Protein AF-A0A447RUW4-F1 (afdb_monomer_lite)

Organism: Klebsiella pneumoniae (NCBI:txid573)

pLDDT: mean 91.62, std 10.71, range [48.12, 97.81]

InterPro domains:
  IPR006043 Nucleobase cation symporter 2 family [PF00860] (1-72)

Radius of gyration: 16.1 Å; chains: 1; bounding box: 44×25×36 Å

Sequence (82 aa):
MFVAVITPALLICQALGLPAQDTQHIISMSLFASGVASIIQIKAWGPVGSGLLSIQGTSFNFVAPLIMGGTALKTAAPTSPP

Foldseek 3Di:
DLCQQLVLLQLLCVLLVHDPVVSVVSSVVSVVVQVVQQVQQCDPDDPTHVVDNDRDHDDNVCSVVSSVVSVVVVVVPPPDDD

Structure (mmCIF, N/CA/C/O backbone):
data_AF-A0A447RUW4-F1
#
_entry.id   AF-A0A447RUW4-F1
#
loop_
_atom_site.group_PDB
_atom_site.id
_atom_site.type_symbol
_atom_site.label_atom_id
_atom_site.label_alt_id
_atom_site.label_comp_id
_atom_site.label_asym_id
_atom_site.label_entity_id
_atom_site.label_seq_id
_atom_site.pdbx_PDB_ins_code
_atom_site.Cartn_x
_atom_site.Cartn_y
_atom_site.Cartn_z
_atom_site.occupancy
_atom_site.B_iso_or_equiv
_atom_site.auth_seq_id
_atom_site.auth_comp_id
_atom_site.auth_asym_id
_atom_site.auth_atom_id
_atom_site.pdbx_PDB_model_num
ATOM 1 N N . MET A 1 1 ? 8.416 8.051 3.540 1.00 84.19 1 MET A N 1
ATOM 2 C CA . MET A 1 1 ? 7.606 6.915 3.040 1.00 84.19 1 MET A CA 1
ATOM 3 C C . MET A 1 1 ? 6.746 6.285 4.134 1.00 84.19 1 MET A C 1
ATOM 5 O O . MET A 1 1 ? 5.544 6.253 3.952 1.00 84.19 1 MET A O 1
ATOM 9 N N . PHE A 1 2 ? 7.314 5.837 5.263 1.00 88.81 2 PHE A N 1
ATOM 10 C CA . PHE A 1 2 ? 6.584 5.103 6.316 1.00 88.81 2 PHE A CA 1
ATOM 11 C C . PHE A 1 2 ? 5.275 5.773 6.776 1.00 88.81 2 PHE A C 1
ATOM 13 O O . PHE A 1 2 ? 4.204 5.203 6.599 1.00 88.81 2 PHE A O 1
ATOM 20 N N . VAL A 1 3 ? 5.336 7.021 7.260 1.00 93.31 3 VAL A N 1
ATOM 21 C CA . VAL A 1 3 ? 4.137 7.780 7.677 1.00 93.31 3 VAL A CA 1
ATOM 22 C C . VAL A 1 3 ? 3.134 7.920 6.526 1.00 93.31 3 VAL A C 1
ATOM 24 O O . VAL A 1 3 ? 1.950 7.669 6.707 1.00 93.31 3 VAL A O 1
ATOM 27 N N . ALA A 1 4 ? 3.611 8.226 5.316 1.00 92.19 4 ALA A N 1
ATOM 28 C CA . ALA A 1 4 ? 2.757 8.392 4.140 1.00 92.19 4 ALA A CA 1
ATOM 29 C C . ALA A 1 4 ? 2.005 7.109 3.728 1.00 92.19 4 ALA A C 1
ATOM 31 O O . ALA A 1 4 ? 0.953 7.205 3.107 1.00 92.19 4 ALA A O 1
ATOM 32 N N . VAL A 1 5 ? 2.512 5.920 4.073 1.00 95.31 5 VAL A N 1
ATOM 33 C CA . VAL A 1 5 ? 1.827 4.637 3.827 1.00 95.31 5 VAL A CA 1
ATOM 34 C C . VAL A 1 5 ? 0.821 4.317 4.932 1.00 95.31 5 VAL A C 1
ATOM 36 O O . VAL A 1 5 ? -0.275 3.838 4.648 1.00 95.31 5 VAL A O 1
ATOM 39 N N . ILE A 1 6 ? 1.174 4.607 6.186 1.00 96.69 6 ILE A N 1
ATOM 40 C CA . ILE A 1 6 ? 0.375 4.246 7.364 1.00 96.69 6 ILE A CA 1
ATOM 41 C C . ILE A 1 6 ? -0.807 5.190 7.570 1.00 96.69 6 ILE A C 1
ATOM 43 O O . ILE A 1 6 ? -1.907 4.738 7.882 1.00 96.69 6 ILE A O 1
ATOM 47 N N . THR A 1 7 ? -0.601 6.498 7.410 1.00 97.25 7 THR A N 1
ATOM 48 C CA . THR A 1 7 ? -1.620 7.506 7.724 1.00 97.25 7 THR A CA 1
ATOM 49 C C . THR A 1 7 ? -2.920 7.304 6.937 1.00 97.25 7 THR A C 1
ATOM 51 O O . THR A 1 7 ? -3.971 7.312 7.575 1.00 97.25 7 THR A O 1
ATOM 54 N N . PRO A 1 8 ? -2.915 7.056 5.611 1.00 96.75 8 PRO A N 1
ATOM 55 C CA . PRO A 1 8 ? -4.152 6.790 4.876 1.00 96.75 8 PRO A CA 1
ATOM 56 C C . PRO A 1 8 ? -4.895 5.555 5.390 1.00 96.75 8 PRO A C 1
ATOM 58 O O . PRO A 1 8 ? -6.103 5.617 5.597 1.00 96.75 8 PRO A O 1
ATOM 61 N N . ALA A 1 9 ? -4.175 4.457 5.647 1.00 96.50 9 ALA A N 1
ATOM 62 C CA . ALA A 1 9 ? -4.757 3.226 6.174 1.00 96.50 9 ALA A CA 1
ATOM 63 C C . ALA A 1 9 ? -5.417 3.460 7.541 1.00 96.50 9 ALA A C 1
ATOM 65 O O . ALA A 1 9 ? -6.561 3.060 7.746 1.00 96.50 9 ALA A O 1
ATOM 66 N N . LEU A 1 10 ? -4.733 4.170 8.445 1.00 97.19 10 LEU A N 1
ATOM 67 C CA . LEU A 1 10 ? -5.276 4.538 9.753 1.00 97.19 10 LEU A CA 1
ATOM 68 C C . LEU A 1 10 ? -6.529 5.407 9.637 1.00 97.19 10 LEU A C 1
ATOM 70 O O . LEU A 1 10 ? -7.529 5.096 10.276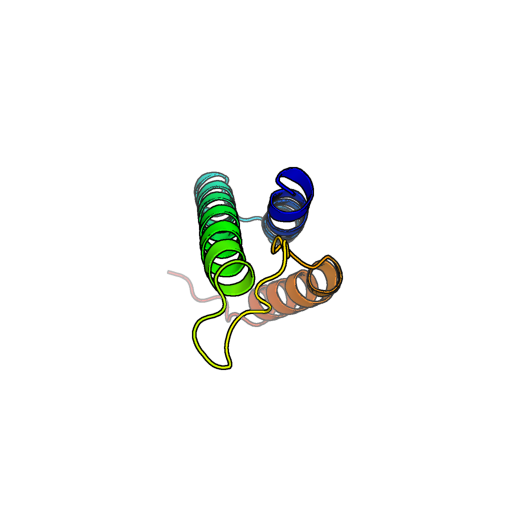 1.00 97.19 10 LEU A O 1
ATOM 74 N N . LEU A 1 11 ? -6.491 6.463 8.818 1.00 97.44 11 LEU A N 1
ATOM 75 C CA . LEU A 1 11 ? -7.630 7.366 8.634 1.00 97.44 11 LEU A CA 1
ATOM 76 C C . LEU A 1 11 ? -8.863 6.614 8.124 1.00 97.44 11 LEU A C 1
ATOM 78 O O . LEU A 1 11 ? -9.956 6.803 8.652 1.00 97.44 11 LEU A O 1
ATOM 82 N N . ILE A 1 12 ? -8.682 5.731 7.138 1.00 97.31 12 ILE A N 1
ATOM 83 C CA . ILE A 1 12 ? -9.772 4.926 6.575 1.00 97.31 12 ILE A CA 1
ATOM 84 C C . ILE A 1 12 ? -10.325 3.954 7.625 1.00 97.31 12 ILE A C 1
ATOM 86 O O . ILE A 1 12 ? -11.535 3.912 7.840 1.00 97.31 12 ILE A O 1
ATOM 90 N N . CYS A 1 13 ? -9.461 3.200 8.311 1.00 97.06 13 CYS A N 1
ATOM 91 C CA . CYS A 1 13 ? -9.897 2.212 9.303 1.00 97.06 13 CYS A CA 1
ATOM 92 C C . CYS A 1 13 ? -10.626 2.865 10.483 1.00 97.06 13 CYS A C 1
ATOM 94 O O . CYS A 1 13 ? -11.668 2.370 10.911 1.00 97.06 13 CYS A O 1
ATOM 96 N N . GLN A 1 14 ? -10.120 4.000 10.975 1.00 96.31 14 GLN A N 1
ATOM 97 C CA . GLN A 1 14 ? -10.753 4.749 12.061 1.00 96.31 14 GLN A CA 1
ATOM 98 C C . GLN A 1 14 ? -12.105 5.327 11.640 1.00 96.31 14 GLN A C 1
ATOM 100 O O . GLN A 1 14 ? -13.073 5.201 12.385 1.00 96.31 14 GLN A O 1
ATOM 105 N N . ALA A 1 15 ? -12.201 5.903 10.439 1.00 96.62 15 ALA A N 1
ATOM 106 C CA . ALA A 1 15 ? -13.456 6.456 9.933 1.00 96.62 15 ALA A CA 1
ATOM 107 C C . ALA A 1 15 ? -14.542 5.386 9.729 1.00 96.62 15 ALA A C 1
ATOM 109 O O . ALA A 1 15 ? -15.727 5.665 9.903 1.00 96.62 15 ALA A O 1
ATOM 110 N N . LEU A 1 16 ? -14.152 4.155 9.386 1.00 96.00 16 LEU A N 1
ATOM 111 C CA . LEU A 1 16 ? -15.075 3.026 9.226 1.00 96.00 16 LEU A CA 1
ATOM 112 C C . LEU A 1 16 ? -15.355 2.271 10.541 1.00 96.00 16 LEU A C 1
ATOM 114 O O . LEU A 1 16 ? -16.319 1.500 10.617 1.00 96.00 16 LEU A O 1
ATOM 118 N N . GLY A 1 17 ? -14.571 2.539 11.589 1.00 94.81 17 GLY A N 1
ATOM 119 C CA . GLY A 1 17 ? -14.703 1.925 12.909 1.00 94.81 17 GLY A CA 1
ATOM 120 C C . GLY A 1 17 ? -14.210 0.479 12.962 1.00 94.81 17 GLY A C 1
ATOM 121 O O . GLY A 1 17 ? -14.824 -0.340 13.642 1.00 94.81 17 GLY A O 1
ATOM 122 N N . LEU A 1 18 ? -13.146 0.147 12.222 1.00 95.44 18 LEU A N 1
ATOM 123 C CA . LEU A 1 18 ? -12.539 -1.186 12.266 1.00 95.44 18 LEU A CA 1
ATOM 124 C C . LEU A 1 18 ? -11.861 -1.438 13.625 1.00 95.44 18 LEU A C 1
ATOM 126 O O . LEU A 1 18 ? -11.312 -0.508 14.225 1.00 95.44 18 LEU A O 1
ATOM 130 N N . PRO A 1 19 ? -11.841 -2.692 14.110 1.00 96.06 19 PRO A N 1
ATOM 131 C CA . PRO A 1 19 ? -11.135 -3.035 15.335 1.00 96.06 19 PRO A CA 1
ATOM 132 C C . PRO A 1 19 ? -9.618 -2.844 15.176 1.00 96.06 19 PRO A C 1
ATOM 134 O O . PRO A 1 19 ? -9.065 -2.826 14.071 1.00 96.06 19 PRO A O 1
ATOM 137 N N . ALA A 1 20 ? -8.921 -2.713 16.308 1.00 94.94 20 ALA A N 1
ATOM 138 C CA . ALA A 1 20 ? -7.482 -2.451 16.328 1.00 94.94 20 ALA A CA 1
ATOM 139 C C . ALA A 1 20 ? -6.669 -3.547 15.620 1.00 94.94 20 ALA A C 1
ATOM 141 O O . ALA A 1 20 ? -5.706 -3.236 14.924 1.00 94.94 20 ALA A O 1
ATOM 142 N N . GLN A 1 21 ? -7.086 -4.809 15.752 1.00 97.12 21 GLN A N 1
ATOM 143 C CA . GLN A 1 21 ? -6.413 -5.949 15.133 1.00 97.12 21 GLN A CA 1
ATOM 144 C C . GLN A 1 21 ? -6.492 -5.901 13.598 1.00 97.12 21 GLN A C 1
ATOM 146 O O . GLN A 1 21 ? -5.467 -6.041 12.930 1.00 97.12 21 GLN A O 1
ATOM 151 N N . ASP A 1 22 ? -7.665 -5.600 13.035 1.00 97.38 22 ASP A N 1
ATOM 152 C CA . ASP A 1 22 ? -7.834 -5.447 11.582 1.00 97.38 22 ASP A CA 1
ATOM 153 C C . ASP A 1 22 ? -7.089 -4.215 11.066 1.00 97.38 22 ASP A C 1
ATOM 155 O O . ASP A 1 22 ? -6.432 -4.260 10.027 1.00 97.38 22 ASP A O 1
ATOM 159 N N . THR A 1 23 ? -7.120 -3.121 11.831 1.00 97.19 23 THR A N 1
ATOM 160 C CA . THR A 1 23 ? -6.377 -1.897 11.509 1.00 97.19 23 THR A CA 1
ATOM 161 C C . THR A 1 23 ? -4.873 -2.171 11.427 1.00 97.19 23 THR A C 1
ATOM 163 O O . THR A 1 23 ? -4.217 -1.774 10.464 1.00 97.19 23 THR A O 1
ATOM 166 N N . GLN A 1 24 ? -4.315 -2.889 12.406 1.00 97.19 24 GLN A N 1
ATOM 167 C CA . GLN A 1 24 ? -2.914 -3.317 12.397 1.00 97.19 24 GLN A CA 1
ATOM 168 C C . GLN A 1 24 ? -2.612 -4.209 11.194 1.00 97.19 24 GLN A C 1
ATOM 170 O O . GLN A 1 24 ? -1.592 -4.016 10.532 1.00 97.19 24 GLN A O 1
ATOM 175 N N . HIS A 1 25 ? -3.513 -5.136 10.870 1.00 97.81 25 HIS A N 1
ATOM 176 C CA . HIS A 1 25 ? -3.349 -6.020 9.725 1.00 97.81 25 HIS A CA 1
ATOM 177 C C . HIS A 1 25 ? -3.306 -5.247 8.399 1.00 97.81 25 HIS A C 1
ATOM 179 O O . HIS A 1 25 ? -2.399 -5.457 7.593 1.00 97.81 25 HIS A O 1
ATOM 185 N N . ILE A 1 26 ? -4.209 -4.281 8.204 1.00 96.88 26 ILE A N 1
ATOM 186 C CA . ILE A 1 26 ? -4.244 -3.415 7.015 1.00 96.88 26 ILE A CA 1
ATOM 187 C C . ILE A 1 26 ? -2.975 -2.559 6.919 1.00 96.88 26 ILE A C 1
ATOM 189 O O . ILE A 1 26 ? -2.427 -2.384 5.826 1.00 96.88 26 ILE A O 1
ATOM 193 N N . ILE A 1 27 ? -2.459 -2.051 8.041 1.00 96.56 27 ILE A N 1
ATOM 194 C CA . ILE A 1 27 ? -1.178 -1.329 8.069 1.00 96.56 27 ILE A CA 1
ATOM 195 C C . ILE A 1 27 ? -0.030 -2.239 7.624 1.00 96.56 27 ILE A C 1
ATOM 197 O O . ILE A 1 27 ? 0.756 -1.850 6.758 1.00 96.56 27 ILE A O 1
ATOM 201 N N . SER A 1 28 ? 0.059 -3.454 8.170 1.00 96.88 28 SER A N 1
ATOM 202 C CA . SER A 1 28 ? 1.081 -4.433 7.783 1.00 96.88 28 SER A CA 1
ATOM 203 C C . SER A 1 28 ? 0.994 -4.785 6.297 1.00 96.88 28 SER A C 1
ATOM 205 O O . SER A 1 28 ? 2.014 -4.781 5.608 1.00 96.88 28 SER A O 1
ATOM 207 N N . MET A 1 29 ? -0.217 -5.008 5.780 1.00 97.38 29 MET A N 1
ATOM 208 C CA . MET A 1 29 ? -0.463 -5.239 4.354 1.00 97.38 29 MET A CA 1
ATOM 209 C C . MET A 1 29 ? -0.027 -4.047 3.494 1.00 97.38 29 MET A C 1
ATOM 211 O O . MET A 1 29 ? 0.633 -4.240 2.475 1.00 97.38 29 MET A O 1
ATOM 215 N N . SER A 1 30 ? -0.336 -2.817 3.914 1.00 96.25 30 SER A N 1
ATOM 216 C CA . SER A 1 30 ? 0.031 -1.591 3.189 1.00 96.25 30 SER A CA 1
ATOM 217 C C . SER A 1 30 ? 1.548 -1.415 3.103 1.00 96.25 30 SER A C 1
ATOM 219 O O . SER A 1 30 ? 2.083 -1.090 2.042 1.00 96.25 30 SER A O 1
ATOM 221 N N . LEU A 1 31 ? 2.260 -1.669 4.207 1.00 96.25 31 LEU A N 1
ATOM 222 C CA . LEU A 1 31 ? 3.724 -1.625 4.258 1.00 96.25 31 LEU A CA 1
ATOM 223 C C . LEU A 1 31 ? 4.352 -2.704 3.374 1.00 96.25 31 LEU A C 1
ATOM 225 O O . LEU A 1 31 ? 5.286 -2.415 2.626 1.00 96.25 31 LEU A O 1
ATOM 229 N N . PHE A 1 32 ? 3.821 -3.927 3.423 1.00 97.12 32 PHE A N 1
ATOM 230 C CA . PHE A 1 32 ? 4.287 -5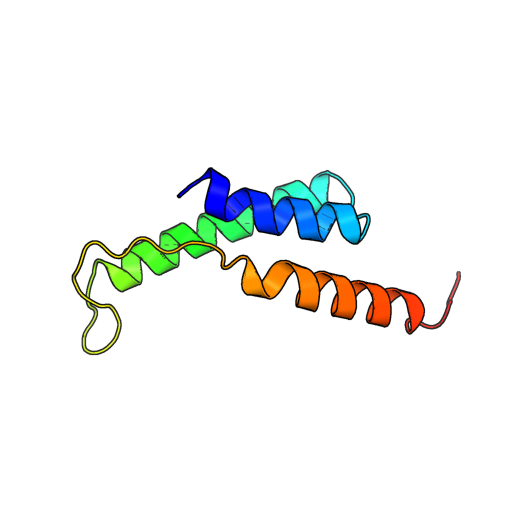.024 2.581 1.00 97.12 32 PHE A CA 1
ATOM 231 C C . PHE A 1 32 ? 4.088 -4.715 1.092 1.00 97.12 32 PHE A C 1
ATOM 233 O O . PHE A 1 32 ? 5.039 -4.792 0.315 1.00 97.12 32 PHE A O 1
ATOM 240 N N . ALA A 1 33 ? 2.885 -4.285 0.702 1.00 96.50 33 ALA A N 1
ATOM 241 C CA . ALA A 1 33 ? 2.567 -3.930 -0.678 1.00 96.50 33 ALA A CA 1
ATOM 242 C C . ALA A 1 33 ? 3.441 -2.775 -1.192 1.00 96.50 33 ALA A C 1
ATOM 244 O O . ALA A 1 33 ? 3.974 -2.851 -2.297 1.00 96.50 33 ALA A O 1
ATOM 245 N N . SER A 1 34 ? 3.653 -1.737 -0.375 1.00 96.38 34 SER A N 1
ATOM 246 C CA . SER A 1 34 ? 4.562 -0.625 -0.687 1.00 96.38 34 SER A CA 1
ATOM 247 C C . SER A 1 34 ? 6.004 -1.103 -0.899 1.00 96.38 34 SER A C 1
ATOM 249 O O . SER A 1 34 ? 6.660 -0.669 -1.851 1.00 96.38 34 SER A O 1
ATOM 251 N N . GLY A 1 35 ? 6.490 -2.040 -0.078 1.00 95.38 35 GLY A N 1
ATOM 252 C CA . GLY A 1 35 ? 7.809 -2.653 -0.243 1.00 95.38 35 GLY A CA 1
ATOM 253 C C . GLY A 1 35 ? 7.936 -3.431 -1.554 1.00 95.38 35 GLY A C 1
ATOM 254 O O . GLY A 1 35 ? 8.860 -3.184 -2.329 1.00 95.38 35 GLY A O 1
ATOM 255 N N . VAL A 1 36 ? 6.976 -4.315 -1.844 1.00 96.06 36 VAL A N 1
ATOM 256 C CA . VAL A 1 36 ? 6.948 -5.104 -3.089 1.00 96.06 36 VAL A CA 1
ATOM 257 C C . VAL A 1 36 ? 6.883 -4.193 -4.316 1.00 96.06 36 VAL A C 1
ATOM 259 O O . VAL A 1 36 ? 7.680 -4.344 -5.241 1.00 96.06 36 VAL A O 1
ATOM 262 N N . ALA A 1 37 ? 5.995 -3.200 -4.309 1.00 95.12 37 ALA A N 1
ATOM 263 C CA . ALA A 1 37 ? 5.848 -2.258 -5.414 1.00 95.12 37 ALA A CA 1
ATOM 264 C C . ALA A 1 37 ? 7.114 -1.409 -5.623 1.00 95.12 37 ALA A C 1
ATOM 266 O O . ALA A 1 37 ? 7.502 -1.146 -6.761 1.00 95.12 37 ALA A O 1
ATOM 267 N N . SER A 1 38 ? 7.804 -1.031 -4.541 1.00 95.50 38 SER A N 1
ATOM 268 C CA . SER A 1 38 ? 9.089 -0.326 -4.623 1.00 95.50 38 SER A CA 1
ATOM 269 C C . SER A 1 38 ? 10.182 -1.203 -5.236 1.00 95.50 38 SER A C 1
ATOM 271 O O . SER A 1 38 ? 10.948 -0.718 -6.062 1.00 95.50 38 SER A O 1
ATOM 273 N N . ILE A 1 39 ? 10.244 -2.498 -4.899 1.00 95.25 39 ILE A N 1
ATOM 274 C CA . ILE A 1 39 ? 11.199 -3.434 -5.519 1.00 95.25 39 ILE A CA 1
ATOM 275 C C . ILE A 1 39 ? 10.949 -3.533 -7.024 1.00 95.25 39 ILE A C 1
ATOM 277 O O . ILE A 1 39 ? 11.902 -3.436 -7.793 1.00 95.25 39 ILE A O 1
ATOM 281 N N . ILE A 1 40 ? 9.687 -3.683 -7.436 1.00 95.00 40 ILE A N 1
ATOM 282 C CA . ILE A 1 40 ? 9.303 -3.756 -8.854 1.00 95.00 40 ILE A CA 1
ATOM 283 C C . ILE A 1 40 ? 9.674 -2.461 -9.586 1.00 95.00 40 ILE A C 1
ATOM 285 O O . ILE A 1 40 ? 10.188 -2.498 -10.695 1.00 95.00 40 ILE A O 1
ATOM 289 N N . GLN A 1 41 ? 9.453 -1.299 -8.971 1.00 95.62 41 GLN A N 1
ATOM 290 C CA . GLN A 1 41 ? 9.753 -0.021 -9.614 1.00 95.62 41 GLN A CA 1
ATOM 291 C C . GLN A 1 41 ? 11.246 0.273 -9.719 1.00 95.62 41 GLN A C 1
ATOM 293 O O . GLN A 1 41 ? 11.695 0.781 -10.746 1.00 95.62 41 GLN A O 1
ATOM 298 N N . ILE A 1 42 ? 12.013 -0.078 -8.687 1.00 96.06 42 ILE A N 1
ATOM 299 C CA . ILE A 1 42 ? 13.465 0.111 -8.672 1.00 96.06 42 ILE A CA 1
ATOM 300 C C . ILE A 1 42 ? 14.154 -0.894 -9.594 1.00 96.06 42 ILE A C 1
ATOM 302 O O . ILE A 1 42 ? 15.097 -0.540 -10.298 1.00 96.06 42 ILE A O 1
ATOM 306 N N . LYS A 1 43 ? 13.700 -2.150 -9.611 1.00 89.06 43 LYS A N 1
ATOM 307 C CA . LYS A 1 43 ? 14.246 -3.188 -10.487 1.00 89.06 43 LYS A CA 1
ATOM 308 C C . LYS A 1 43 ? 13.369 -3.273 -11.729 1.00 89.06 43 LYS A C 1
ATOM 310 O O . LYS A 1 43 ? 12.420 -4.042 -11.746 1.00 89.06 43 LYS A O 1
ATOM 315 N N . ALA A 1 44 ? 13.708 -2.504 -12.764 1.00 85.38 44 ALA A N 1
ATOM 316 C CA . ALA A 1 44 ? 13.064 -2.637 -14.069 1.00 85.38 44 ALA A CA 1
ATOM 317 C C . ALA A 1 44 ? 13.147 -4.096 -14.550 1.00 85.38 44 ALA A C 1
ATOM 319 O O . ALA A 1 44 ? 14.234 -4.636 -14.772 1.00 85.38 44 ALA A O 1
ATOM 320 N N . TRP A 1 45 ? 11.995 -4.746 -14.666 1.00 90.25 45 TRP A N 1
ATOM 321 C CA . TRP A 1 45 ? 11.821 -6.107 -15.156 1.00 90.25 45 TRP A CA 1
ATOM 322 C C . TRP A 1 45 ? 11.164 -6.034 -16.533 1.00 90.25 45 TRP A C 1
ATOM 324 O O . TRP A 1 45 ? 9.941 -6.078 -16.677 1.00 90.25 45 TRP A O 1
ATOM 334 N N . GLY A 1 46 ? 11.997 -5.880 -17.564 1.00 87.44 46 GLY A N 1
ATOM 335 C CA . GLY A 1 46 ? 11.520 -5.639 -18.925 1.00 87.44 46 GLY A CA 1
ATOM 336 C C . GLY A 1 46 ? 10.753 -4.309 -19.005 1.00 87.44 46 GLY A C 1
ATOM 337 O O . GLY A 1 46 ? 11.326 -3.284 -18.642 1.00 87.44 46 GLY A O 1
ATOM 338 N N . PRO A 1 47 ? 9.486 -4.289 -19.466 1.00 91.06 47 PRO A N 1
ATOM 339 C CA . PRO A 1 47 ? 8.689 -3.063 -19.562 1.00 91.06 47 PRO A CA 1
ATOM 340 C C . PRO A 1 47 ? 8.051 -2.623 -18.232 1.00 91.06 47 PRO A C 1
ATOM 342 O O . PRO A 1 47 ? 7.430 -1.564 -18.181 1.00 91.06 47 PRO A O 1
ATOM 345 N N . VAL A 1 48 ? 8.137 -3.438 -17.174 1.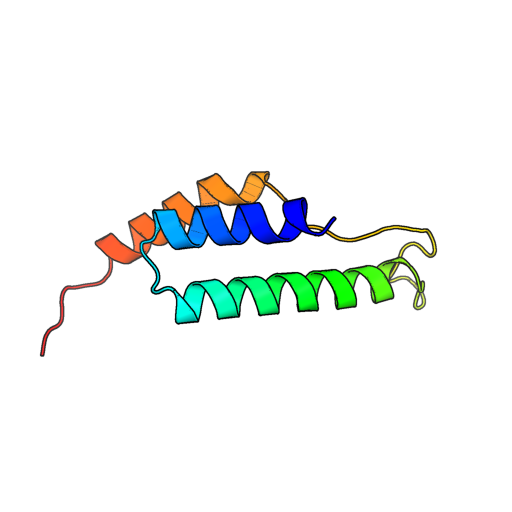00 93.31 48 VAL A N 1
ATOM 346 C CA . VAL A 1 48 ? 7.534 -3.149 -15.866 1.00 93.31 48 VAL A CA 1
ATOM 347 C C . VAL A 1 48 ? 8.613 -2.643 -14.919 1.00 93.31 48 VAL A C 1
ATOM 349 O O . VAL A 1 48 ? 9.646 -3.286 -14.761 1.00 93.31 48 VAL A O 1
ATOM 352 N N . GLY A 1 49 ? 8.362 -1.522 -14.248 1.00 92.56 49 GLY A N 1
ATOM 353 C CA . GLY A 1 49 ? 9.358 -0.876 -13.400 1.00 92.56 49 GLY A CA 1
ATOM 354 C C . GLY A 1 49 ? 10.072 0.264 -14.119 1.00 92.56 49 GLY A C 1
ATOM 355 O O . GLY A 1 49 ? 10.325 0.193 -15.318 1.00 92.56 49 GLY A O 1
ATOM 356 N N . SER A 1 50 ? 10.410 1.332 -13.396 1.00 94.00 50 SER A N 1
ATOM 357 C CA . SER A 1 50 ? 11.094 2.485 -13.993 1.00 94.00 50 SER A CA 1
ATOM 358 C C . SER A 1 50 ? 12.613 2.336 -14.039 1.00 94.00 50 SER A C 1
ATOM 360 O O . SER A 1 50 ? 13.264 3.048 -14.797 1.00 94.00 50 SER A O 1
ATOM 362 N N . GLY A 1 51 ? 13.197 1.462 -13.213 1.00 92.31 51 GLY A N 1
ATOM 363 C CA . GLY A 1 51 ? 14.655 1.349 -13.077 1.00 92.31 51 GLY A CA 1
ATOM 364 C C . GLY A 1 51 ? 15.289 2.523 -12.324 1.00 92.31 51 GLY A C 1
ATOM 365 O O . GLY A 1 51 ? 16.511 2.617 -12.233 1.00 92.31 51 GLY A O 1
ATOM 366 N N . LEU A 1 52 ? 14.465 3.427 -11.787 1.00 93.75 52 LEU A N 1
ATOM 367 C CA . LEU A 1 52 ? 14.875 4.594 -11.011 1.00 93.75 52 LEU A CA 1
ATOM 368 C C . LEU A 1 52 ? 14.553 4.377 -9.532 1.00 93.75 52 LEU A C 1
ATOM 370 O O . LEU A 1 52 ? 13.774 3.494 -9.174 1.00 93.75 52 LEU A O 1
ATOM 374 N N . LEU A 1 53 ? 15.093 5.230 -8.658 1.00 93.19 53 LEU A N 1
ATOM 375 C CA . LEU A 1 53 ? 14.725 5.249 -7.241 1.00 93.19 53 LEU A CA 1
ATOM 376 C C . LEU A 1 53 ? 13.280 5.757 -7.065 1.00 93.19 53 LEU A C 1
ATOM 378 O O . LEU A 1 53 ? 13.037 6.906 -6.706 1.00 93.19 53 LEU A O 1
ATOM 382 N N . SER A 1 54 ? 12.310 4.894 -7.359 1.00 93.19 54 SER A N 1
ATOM 383 C CA . SER A 1 54 ? 10.876 5.172 -7.320 1.00 93.19 54 SER A CA 1
ATOM 384 C C . SER A 1 54 ? 10.243 4.373 -6.186 1.00 93.19 54 SER A C 1
ATOM 386 O O . SER A 1 54 ? 9.835 3.223 -6.337 1.00 93.19 54 SER A O 1
ATOM 388 N N . ILE A 1 55 ? 10.202 5.008 -5.018 1.00 92.81 55 ILE A N 1
ATOM 389 C CA . ILE A 1 55 ? 9.635 4.439 -3.799 1.00 92.81 55 ILE A CA 1
ATOM 390 C C . ILE A 1 55 ? 8.116 4.611 -3.814 1.00 92.81 55 ILE A C 1
ATOM 392 O O . ILE A 1 55 ? 7.611 5.725 -3.952 1.00 92.81 55 ILE A O 1
ATOM 396 N N . GLN A 1 56 ? 7.392 3.508 -3.656 1.00 94.75 56 GLN A N 1
ATOM 397 C CA . GLN A 1 56 ? 5.936 3.478 -3.738 1.00 94.75 56 GLN A CA 1
ATOM 398 C C . GLN A 1 56 ? 5.292 3.773 -2.386 1.00 94.75 56 GLN A C 1
ATOM 400 O O . GLN A 1 56 ? 5.720 3.265 -1.351 1.00 94.75 56 GLN A O 1
ATOM 405 N N . GLY A 1 57 ? 4.244 4.594 -2.395 1.00 93.25 57 GLY A N 1
ATOM 406 C CA . GLY A 1 57 ? 3.491 4.985 -1.206 1.00 93.25 57 GLY A CA 1
ATOM 407 C C . GLY A 1 57 ? 1.985 4.983 -1.452 1.00 93.25 57 GLY A C 1
ATOM 408 O O . GLY A 1 57 ? 1.530 4.811 -2.580 1.00 93.25 57 GLY A O 1
ATOM 409 N N . THR A 1 58 ? 1.206 5.190 -0.393 1.00 94.38 58 THR A N 1
ATOM 410 C CA . THR A 1 58 ? -0.258 5.236 -0.482 1.00 94.38 58 THR A CA 1
ATOM 411 C C . THR A 1 58 ? -0.724 6.640 -0.868 1.00 94.38 58 THR A C 1
ATOM 413 O O . THR A 1 58 ? -0.310 7.628 -0.263 1.00 94.38 58 THR A O 1
ATOM 416 N N . SER A 1 59 ? -1.598 6.747 -1.871 1.00 94.81 59 SER A N 1
ATOM 417 C CA . SER A 1 59 ? -2.130 8.039 -2.318 1.00 94.81 59 SER A CA 1
ATOM 418 C C . SER A 1 59 ? -3.288 8.511 -1.433 1.00 94.81 59 SER A C 1
ATOM 420 O O . SER A 1 59 ? -4.292 7.817 -1.270 1.00 94.81 59 SER A O 1
ATOM 422 N N . PHE A 1 60 ? -3.171 9.732 -0.906 1.00 95.19 60 PHE A N 1
ATOM 423 C CA . PHE A 1 60 ? -4.201 10.364 -0.074 1.00 95.19 60 PHE A CA 1
ATOM 424 C C . PHE A 1 60 ? -5.492 10.680 -0.837 1.00 95.19 60 PHE A C 1
ATOM 426 O O . PHE A 1 60 ? -6.551 10.784 -0.220 1.00 95.19 60 PHE A O 1
ATOM 433 N N . ASN A 1 61 ? -5.439 10.753 -2.169 1.00 96.56 61 ASN A N 1
ATOM 434 C CA . ASN A 1 61 ? -6.622 11.002 -2.995 1.00 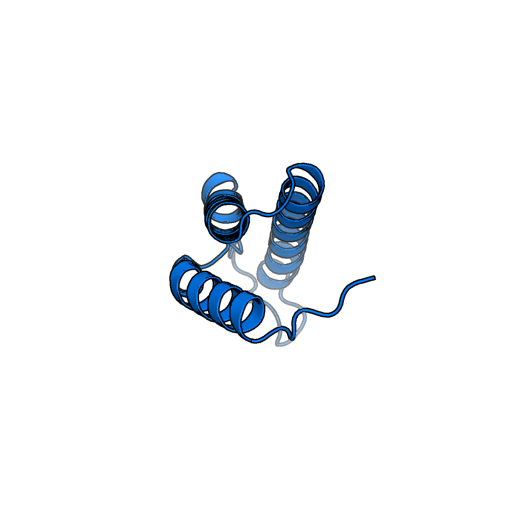96.56 61 ASN A CA 1
ATOM 435 C C . ASN A 1 61 ? -7.686 9.905 -2.842 1.00 96.56 61 ASN A C 1
ATOM 437 O O . ASN A 1 61 ? -8.860 10.158 -3.095 1.00 96.56 61 ASN A O 1
ATOM 441 N N . PHE A 1 62 ? -7.296 8.703 -2.407 1.00 94.69 62 PHE A N 1
ATOM 442 C CA . PHE A 1 62 ? -8.224 7.594 -2.192 1.00 94.69 62 PHE A CA 1
ATOM 443 C C . PHE A 1 62 ? -8.844 7.561 -0.792 1.00 94.69 62 PHE A C 1
ATOM 445 O O . PHE A 1 62 ? -9.780 6.798 -0.584 1.00 94.69 62 PHE A O 1
ATOM 452 N N . VAL A 1 63 ? -8.400 8.397 0.156 1.00 96.69 63 VAL A N 1
ATOM 453 C CA . VAL A 1 63 ? -8.930 8.383 1.532 1.00 96.69 63 VAL A CA 1
ATOM 454 C C . VAL A 1 63 ? -10.419 8.724 1.554 1.00 96.69 63 VAL A C 1
ATOM 456 O O . VAL A 1 63 ? -11.220 7.925 2.031 1.00 96.69 63 VAL A O 1
ATOM 459 N N . ALA A 1 64 ? -10.812 9.873 0.998 1.00 97.19 64 ALA A N 1
ATOM 460 C CA . ALA A 1 64 ? -12.214 10.292 1.009 1.00 97.19 64 ALA A CA 1
ATOM 461 C C . ALA A 1 64 ? -13.132 9.336 0.213 1.00 97.19 64 ALA A C 1
ATOM 463 O O . ALA A 1 64 ? -14.145 8.911 0.773 1.00 97.19 64 ALA A O 1
ATOM 464 N N . PRO A 1 65 ? -12.793 8.917 -1.025 1.00 97.25 65 PRO A N 1
ATOM 465 C CA . PRO A 1 65 ? -13.588 7.929 -1.755 1.00 97.25 65 PRO A CA 1
ATOM 466 C C . PRO A 1 65 ? -13.751 6.592 -1.023 1.00 97.25 65 PRO A C 1
ATOM 468 O O . PRO A 1 65 ? -14.851 6.046 -1.016 1.00 97.25 65 PRO A O 1
ATOM 471 N N . LEU A 1 66 ? -12.697 6.070 -0.380 1.00 96.94 66 LEU A 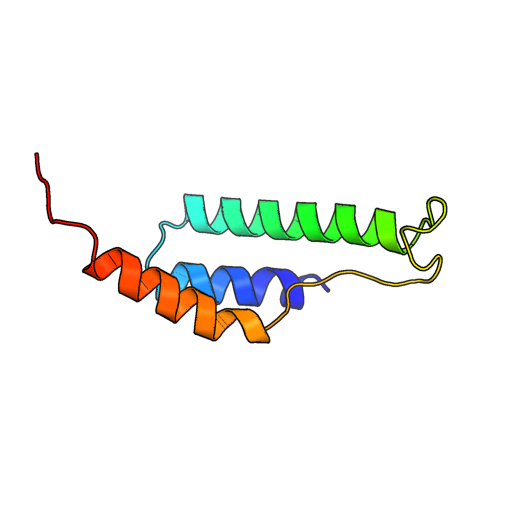N 1
ATOM 472 C CA . LEU A 1 66 ? -12.776 4.797 0.347 1.00 96.94 66 LEU A CA 1
ATOM 473 C C . LEU A 1 66 ? -13.635 4.900 1.606 1.00 96.94 66 LEU A C 1
ATOM 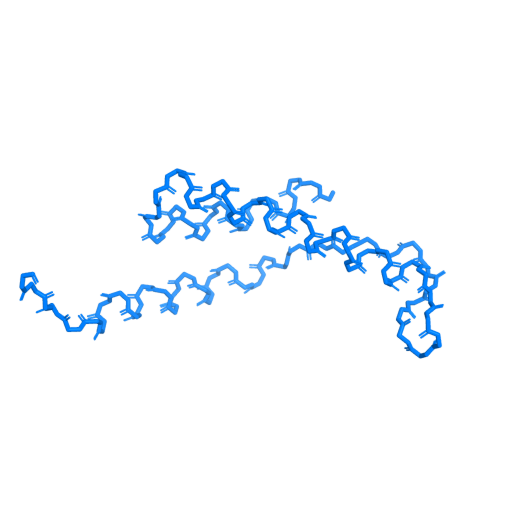475 O O . LEU A 1 66 ? -14.400 3.981 1.889 1.00 96.94 66 LEU A O 1
ATOM 479 N N . ILE A 1 67 ? -13.561 6.019 2.332 1.00 97.19 67 ILE A N 1
ATOM 480 C CA . ILE A 1 67 ? -14.440 6.260 3.482 1.00 97.19 67 ILE A CA 1
ATOM 481 C C . ILE A 1 67 ? -15.895 6.341 3.018 1.00 97.19 67 ILE A C 1
ATOM 483 O O . ILE A 1 67 ? -16.734 5.640 3.570 1.00 97.19 67 ILE A O 1
ATOM 487 N N . MET A 1 68 ? -16.194 7.132 1.981 1.00 96.50 68 MET A N 1
ATOM 488 C CA . MET A 1 68 ? -17.560 7.259 1.453 1.00 96.50 68 MET A CA 1
ATOM 489 C C . MET A 1 68 ? -18.113 5.931 0.930 1.00 96.50 68 MET A C 1
ATOM 491 O O . MET A 1 68 ? -19.258 5.584 1.206 1.00 96.50 68 MET A O 1
ATOM 495 N N . GLY A 1 69 ? -17.308 5.172 0.184 1.00 96.31 69 GLY A N 1
ATOM 496 C CA . GLY A 1 69 ? -17.708 3.855 -0.305 1.00 96.31 69 GLY A CA 1
ATOM 497 C C . GLY A 1 69 ? -17.951 2.876 0.843 1.00 96.31 69 GLY A C 1
ATOM 498 O O . GLY A 1 69 ? -18.976 2.200 0.873 1.00 96.31 69 GLY A O 1
ATOM 499 N N . GLY A 1 70 ? -17.048 2.836 1.826 1.00 93.81 70 GLY A N 1
ATOM 500 C CA . GLY A 1 70 ? -17.171 1.956 2.986 1.00 93.81 70 GLY A CA 1
ATOM 501 C C . GLY A 1 70 ? -18.376 2.287 3.869 1.00 93.81 70 GLY A C 1
ATOM 502 O O . GLY A 1 70 ? -19.075 1.374 4.308 1.00 93.81 70 GLY A O 1
ATOM 503 N N . THR A 1 71 ? -18.675 3.569 4.097 1.00 94.19 71 THR A N 1
ATOM 504 C CA . THR A 1 71 ? -19.869 3.975 4.856 1.00 94.19 71 THR A CA 1
ATOM 505 C C . THR A 1 71 ? -21.151 3.665 4.094 1.00 94.19 71 THR A C 1
ATOM 507 O O . THR A 1 71 ? -22.082 3.129 4.691 1.00 94.19 71 THR A O 1
ATOM 510 N N . ALA A 1 72 ? -21.189 3.911 2.781 1.00 93.75 72 ALA A N 1
ATOM 511 C CA . ALA A 1 72 ? -22.337 3.563 1.947 1.00 93.75 72 ALA A CA 1
ATOM 512 C C . ALA A 1 72 ? -22.636 2.056 1.992 1.00 93.75 72 ALA A C 1
ATOM 514 O O . ALA A 1 72 ? -23.784 1.664 2.191 1.00 93.75 72 ALA A O 1
ATOM 515 N N . LEU A 1 73 ? -21.607 1.208 1.885 1.00 91.44 73 LEU A N 1
ATOM 516 C CA . LEU A 1 73 ? -21.754 -0.247 1.996 1.00 91.44 73 LEU A CA 1
ATOM 517 C C . LEU A 1 73 ? -22.218 -0.681 3.391 1.00 91.44 73 LEU A C 1
ATOM 519 O O . LEU A 1 73 ? -23.081 -1.548 3.503 1.00 91.44 73 LEU A O 1
ATOM 523 N N . LYS A 1 74 ? -21.697 -0.056 4.453 1.00 86.12 74 LYS A N 1
ATOM 524 C CA . LYS A 1 74 ? -22.112 -0.328 5.839 1.00 86.12 74 LYS A CA 1
ATOM 525 C C . LYS A 1 74 ? -23.593 -0.029 6.070 1.00 86.12 74 LYS A C 1
ATOM 527 O O . LYS A 1 74 ? -24.245 -0.756 6.809 1.00 86.12 74 LYS A O 1
ATOM 532 N N . THR A 1 75 ? -24.121 1.024 5.450 1.00 85.50 75 THR A N 1
ATOM 533 C CA . THR A 1 75 ? -25.544 1.385 5.536 1.00 85.50 75 THR A CA 1
ATOM 534 C C . THR A 1 75 ? -26.423 0.545 4.607 1.00 85.50 75 THR A C 1
ATOM 536 O O . THR A 1 75 ? -27.577 0.292 4.935 1.00 85.50 75 THR A O 1
ATOM 539 N N . ALA A 1 76 ? -25.897 0.109 3.459 1.00 80.38 76 ALA A N 1
ATOM 540 C CA . ALA A 1 76 ? -26.622 -0.718 2.495 1.00 80.38 76 ALA A CA 1
ATOM 541 C C . ALA A 1 76 ? -26.679 -2.206 2.876 1.00 80.38 76 ALA A C 1
ATOM 543 O O . ALA A 1 76 ? -27.509 -2.936 2.333 1.00 80.38 76 ALA A O 1
ATOM 544 N N . ALA A 1 77 ? -25.811 -2.671 3.781 1.00 68.38 77 ALA A N 1
ATOM 545 C CA . ALA A 1 77 ? -25.865 -4.032 4.293 1.00 68.38 77 ALA A CA 1
ATOM 546 C C . ALA A 1 77 ? -27.223 -4.260 4.992 1.00 68.38 77 ALA A C 1
ATOM 548 O O . ALA A 1 77 ? -27.519 -3.566 5.970 1.00 68.38 77 ALA A O 1
ATOM 549 N N . PRO A 1 78 ? -28.068 -5.197 4.515 1.00 58.50 78 PRO A N 1
ATOM 550 C CA . PRO A 1 78 ? -29.315 -5.507 5.192 1.00 58.50 78 PRO A CA 1
ATOM 551 C C . PRO A 1 78 ? -28.974 -5.989 6.600 1.00 58.50 78 PRO A C 1
ATOM 553 O O . PRO A 1 78 ? -28.113 -6.846 6.786 1.00 58.50 78 PRO A O 1
ATOM 556 N N . THR A 1 79 ? -29.629 -5.416 7.603 1.00 62.34 79 THR A N 1
ATOM 557 C CA . THR A 1 79 ? -29.546 -5.887 8.982 1.00 62.34 79 THR A CA 1
ATOM 558 C C . THR A 1 79 ? -30.073 -7.320 9.045 1.00 62.34 79 THR A C 1
ATOM 560 O O . THR A 1 79 ? -31.273 -7.527 9.204 1.00 62.34 79 THR A O 1
ATOM 563 N N . SER A 1 80 ? -29.206 -8.318 8.908 1.00 48.91 80 SER A N 1
ATOM 564 C CA . SER A 1 80 ? -29.532 -9.699 9.259 1.00 48.91 80 SER A CA 1
ATOM 565 C C . SER A 1 80 ? -28.799 -10.083 10.547 1.00 48.91 80 SER A C 1
ATOM 567 O O . SER A 1 80 ? -27.615 -10.412 10.486 1.00 48.91 80 SER A O 1
ATOM 569 N N . PRO A 1 81 ? -29.465 -10.031 11.715 1.00 48.12 81 PRO A N 1
ATOM 570 C CA . PRO A 1 81 ? -29.243 -10.997 12.790 1.00 48.12 81 PRO A CA 1
ATOM 571 C C . PRO A 1 81 ? -30.095 -12.263 12.520 1.00 48.12 81 PRO A C 1
ATOM 573 O O . PRO A 1 81 ? -31.054 -12.163 11.743 1.00 48.12 81 PRO A O 1
ATOM 576 N N . PRO A 1 82 ? -29.847 -13.434 13.143 1.00 50.66 82 PRO A N 1
ATOM 577 C CA . PRO A 1 82 ? -28.952 -13.751 14.265 1.00 50.66 82 PRO A CA 1
ATOM 578 C C . PRO A 1 82 ? -27.659 -14.503 13.899 1.00 50.66 82 PRO A C 1
ATOM 580 O O . PRO A 1 82 ? -27.584 -15.090 12.797 1.00 50.66 82 PRO A O 1
#

Secondary structure (DSSP, 8-state):
-HHHHHHHHHHHHHHHT--HHHHHHHHHHHHHHHHHHHHHHHS-BTTBS-SS-------GGGHHHHHHHHHHHHHHS-----